Protein AF-A0A9P4UP15-F1 (afdb_monomer)

Secondary structure (DSSP, 8-state):
-PPP--S-----HHHHHHHHHHHHHHHHHHHHHHHHHHHHTT-SS--HHHHHHHHHHHHIIIII-

Sequence (65 aa):
MAPVASGVTRWQSQAIQALQEAAEAFLVHLFEDTNLCAIHAKRVTIMQKDIQLARRIRGAWGGLG

Radius of gyration: 18.29 Å; Cα contacts (8 Å, |Δi|>4): 38; chains: 1; bounding box: 54×20×39 Å

Foldseek 3Di:
DDDDPPPDDDDDPVVVVVVVVVVVVLVVVLVVQLCVQQVVVVHRDGDPVSSVVSLVVLPDVRHDD

Structure (mmCIF, N/CA/C/O backbone):
data_AF-A0A9P4UP15-F1
#
_entry.id   AF-A0A9P4UP15-F1
#
loop_
_atom_site.group_PDB
_atom_site.id
_atom_site.type_symbol
_atom_site.label_atom_id
_atom_site.label_alt_id
_atom_site.label_comp_id
_atom_site.label_asym_id
_atom_site.label_entity_id
_atom_site.label_seq_id
_atom_site.pdbx_PDB_ins_code
_atom_site.Cartn_x
_atom_site.Cartn_y
_atom_site.Cartn_z
_atom_site.occupancy
_atom_site.B_iso_or_equiv
_atom_site.auth_seq_id
_atom_site.auth_comp_id
_atom_site.auth_asym_id
_atom_site.auth_atom_id
_atom_site.pdbx_PDB_model_num
ATOM 1 N N . MET A 1 1 ? -44.089 -1.662 21.771 1.00 46.53 1 MET A N 1
ATOM 2 C CA . MET A 1 1 ? -43.275 -0.768 20.923 1.00 46.53 1 MET A CA 1
ATOM 3 C C . MET A 1 1 ? -41.866 -0.763 21.502 1.00 46.53 1 MET A C 1
ATOM 5 O O . MET A 1 1 ? -41.661 -0.151 22.539 1.00 46.53 1 MET A O 1
ATOM 9 N N . ALA A 1 2 ? -40.957 -1.577 20.958 1.00 53.06 2 ALA A N 1
ATOM 10 C CA . ALA A 1 2 ? -39.587 -1.687 21.469 1.00 53.06 2 ALA A CA 1
ATOM 11 C C . ALA A 1 2 ? -38.791 -0.423 21.089 1.00 53.06 2 ALA A C 1
ATOM 13 O O . ALA A 1 2 ? -38.963 0.060 19.967 1.00 53.06 2 ALA A O 1
ATOM 14 N N . PRO A 1 3 ? -37.960 0.138 21.986 1.00 62.81 3 PRO A N 1
ATOM 15 C CA . PRO A 1 3 ? -37.177 1.322 21.670 1.00 62.81 3 PRO A CA 1
ATOM 16 C C . PRO A 1 3 ? -36.124 0.945 20.626 1.00 62.81 3 PRO A C 1
ATOM 18 O O . PRO A 1 3 ? -35.342 0.016 20.827 1.00 62.81 3 PRO A O 1
ATOM 21 N N . VAL A 1 4 ? -36.121 1.649 19.492 1.00 62.16 4 VAL A N 1
ATOM 22 C CA . VAL A 1 4 ? -35.047 1.530 18.506 1.00 62.16 4 VAL A CA 1
ATOM 23 C C . VAL A 1 4 ? -33.768 2.002 19.199 1.00 62.16 4 VAL A C 1
ATOM 25 O O . VAL A 1 4 ? -33.699 3.130 19.691 1.00 62.16 4 VAL A O 1
ATOM 28 N N . ALA A 1 5 ? -32.779 1.120 19.334 1.00 60.78 5 ALA A N 1
ATOM 29 C CA . ALA A 1 5 ? -31.475 1.518 19.834 1.00 60.78 5 ALA A CA 1
ATOM 30 C C . ALA A 1 5 ? -30.923 2.569 18.862 1.00 60.78 5 ALA A C 1
ATOM 32 O O . ALA A 1 5 ? -30.699 2.283 17.688 1.00 60.78 5 ALA A O 1
ATOM 33 N N . SER A 1 6 ? -30.770 3.807 19.328 1.00 63.56 6 SER A N 1
ATOM 34 C CA . SER A 1 6 ? -30.102 4.875 18.586 1.00 63.56 6 SER A CA 1
ATOM 35 C C . SER A 1 6 ? -28.739 4.360 18.114 1.00 63.56 6 SER A C 1
ATOM 37 O O . SER A 1 6 ? -27.923 3.983 18.954 1.00 63.56 6 SER A O 1
ATOM 39 N N . GLY A 1 7 ? -28.526 4.307 16.795 1.00 73.00 7 GLY A N 1
ATOM 40 C CA . GLY A 1 7 ? -27.419 3.630 16.099 1.00 73.00 7 GLY A CA 1
ATOM 41 C C . GLY A 1 7 ? -26.017 4.216 16.303 1.00 73.00 7 GLY A C 1
ATOM 42 O O . GLY A 1 7 ? -25.262 4.350 15.347 1.00 73.00 7 GLY A O 1
ATOM 43 N N . VAL A 1 8 ? -25.661 4.583 17.534 1.00 74.25 8 VAL A N 1
ATOM 44 C CA . VAL A 1 8 ? -24.341 5.094 17.905 1.00 74.25 8 VAL A CA 1
ATOM 45 C C . VAL A 1 8 ? -23.541 3.977 18.571 1.00 74.25 8 VAL A C 1
ATOM 47 O O . VAL A 1 8 ? -23.746 3.659 19.743 1.00 74.25 8 VAL A O 1
ATOM 50 N N . THR A 1 9 ? -22.597 3.400 17.829 1.00 85.06 9 THR A N 1
ATOM 51 C CA . THR A 1 9 ? -21.625 2.434 18.358 1.00 85.06 9 THR A CA 1
ATOM 52 C C . THR A 1 9 ? -20.488 3.185 19.048 1.00 85.06 9 THR A C 1
ATOM 54 O O . THR A 1 9 ? -19.826 4.020 18.431 1.00 85.06 9 THR A O 1
ATOM 57 N N . ARG A 1 10 ? -20.239 2.900 20.331 1.00 90.69 10 ARG A N 1
ATOM 58 C CA . ARG A 1 10 ? -19.092 3.456 21.066 1.00 90.69 10 ARG A CA 1
ATOM 59 C C . ARG A 1 10 ? -17.870 2.565 20.867 1.00 90.69 10 ARG A C 1
ATOM 61 O O . ARG A 1 10 ? -17.954 1.361 21.087 1.00 90.69 10 ARG A O 1
ATOM 68 N N . TRP A 1 11 ? -16.747 3.164 20.489 1.00 94.19 11 TRP A N 1
ATOM 69 C CA . TRP A 1 11 ? -15.474 2.471 20.290 1.00 94.19 11 TRP A CA 1
ATOM 70 C C . TRP A 1 11 ? -14.521 2.754 21.449 1.00 94.19 11 TRP A C 1
ATOM 72 O O . TRP A 1 11 ? -14.514 3.852 22.006 1.00 94.19 11 TRP A O 1
ATOM 82 N N . GLN A 1 12 ? -13.701 1.766 21.803 1.00 96.44 12 GLN A N 1
ATOM 83 C CA . GLN A 1 12 ? -12.568 1.987 22.699 1.00 96.44 12 GLN A CA 1
ATOM 84 C C . GLN A 1 12 ? -11.495 2.803 21.967 1.00 96.44 12 GLN A C 1
ATOM 86 O O . GLN A 1 12 ? -11.273 2.594 20.776 1.00 96.44 12 GLN A O 1
ATOM 91 N N . SER A 1 13 ? -10.787 3.689 22.672 1.00 96.06 13 SER A N 1
ATOM 92 C CA . SER A 1 13 ? -9.676 4.460 22.086 1.00 96.06 13 SER A CA 1
ATOM 93 C C . SER A 1 13 ? -8.601 3.547 21.486 1.00 96.06 13 SER A C 1
ATOM 95 O O . SER A 1 13 ? -8.163 3.766 20.362 1.00 96.06 13 SER A O 1
ATOM 97 N N . GLN A 1 14 ? -8.265 2.466 22.192 1.00 97.31 14 GLN A N 1
ATOM 98 C CA . GLN A 1 14 ? -7.319 1.444 21.738 1.00 97.31 14 GLN A CA 1
ATOM 99 C C . GLN A 1 14 ? -7.787 0.707 20.474 1.00 97.31 14 GLN A C 1
ATOM 101 O O . GLN A 1 14 ? -6.974 0.362 19.627 1.00 97.31 14 GLN A O 1
ATOM 106 N N . ALA A 1 15 ? -9.099 0.510 20.297 1.00 96.88 15 ALA A N 1
ATOM 107 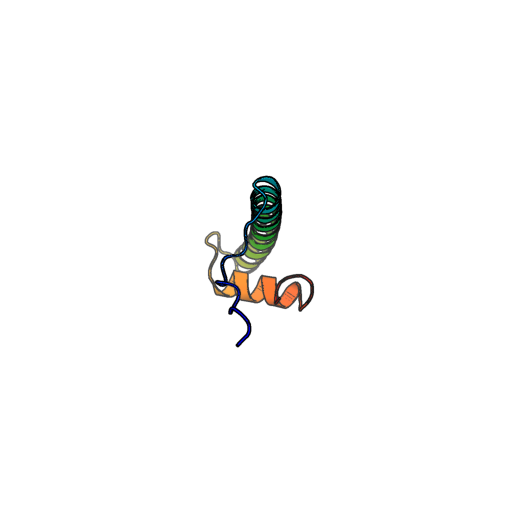C CA . ALA A 1 15 ? -9.626 -0.120 19.086 1.00 96.88 15 ALA A CA 1
ATOM 108 C C . ALA A 1 15 ? -9.416 0.767 17.847 1.00 96.88 15 ALA A C 1
ATOM 110 O O . ALA A 1 15 ? -9.143 0.260 16.763 1.00 96.88 15 ALA A O 1
ATOM 111 N N . ILE A 1 16 ? -9.506 2.090 18.014 1.00 96.62 16 ILE A N 1
ATOM 112 C CA . ILE A 1 16 ? -9.221 3.049 16.940 1.00 96.62 16 ILE A CA 1
ATOM 113 C C . ILE A 1 16 ? -7.720 3.060 16.627 1.00 96.62 16 ILE A C 1
ATOM 115 O O . ILE A 1 16 ? -7.355 3.038 15.455 1.00 96.62 16 ILE A O 1
ATOM 119 N N . GLN A 1 17 ? -6.860 3.035 17.652 1.00 98.19 17 GLN A N 1
ATOM 120 C CA . GLN A 1 17 ? -5.405 2.967 17.465 1.00 98.19 17 GLN A CA 1
ATOM 121 C C . GLN A 1 17 ? -4.986 1.694 16.724 1.00 98.19 17 GLN A C 1
ATOM 123 O O . GLN A 1 17 ? -4.285 1.778 15.723 1.00 98.19 17 GLN A O 1
ATOM 128 N N . ALA A 1 18 ? -5.501 0.532 17.130 1.00 98.12 18 ALA A N 1
ATOM 129 C CA . ALA A 1 18 ? -5.221 -0.730 16.449 1.00 98.12 18 ALA A CA 1
ATOM 130 C C . ALA A 1 18 ? -5.660 -0.713 14.973 1.00 98.12 18 ALA A C 1
ATOM 132 O O . ALA A 1 18 ? -4.956 -1.225 14.104 1.00 98.12 18 ALA A O 1
ATOM 133 N N .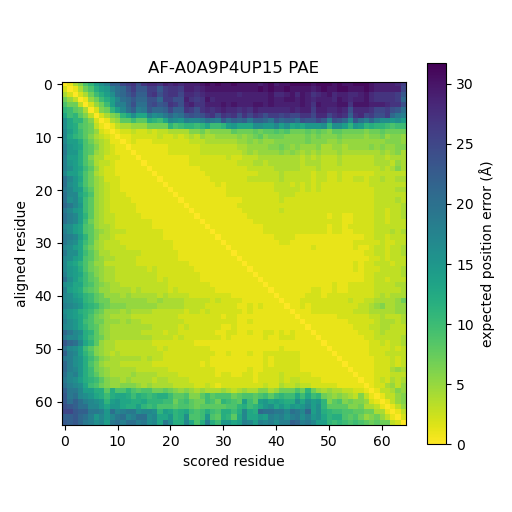 LEU A 1 19 ? -6.813 -0.102 14.668 1.00 97.69 19 LEU A N 1
ATOM 134 C CA . LEU A 1 19 ? -7.286 0.044 13.289 1.00 97.69 19 LEU A CA 1
ATOM 135 C C . LEU A 1 19 ? -6.373 0.965 12.469 1.00 97.69 19 LEU A C 1
ATOM 137 O O . LEU A 1 19 ? -6.094 0.669 11.308 1.00 97.69 19 LEU A O 1
ATOM 141 N N . GLN A 1 20 ? -5.902 2.060 13.069 1.00 98.25 20 GLN A N 1
ATOM 142 C CA . GLN A 1 20 ? -4.956 2.970 12.431 1.00 98.25 20 GLN A CA 1
ATOM 143 C C . GLN A 1 20 ? -3.635 2.256 12.118 1.00 98.25 20 GLN A C 1
ATOM 145 O O . GLN A 1 20 ? -3.194 2.286 10.973 1.00 98.25 20 GLN A O 1
ATOM 150 N N . GLU A 1 21 ? -3.045 1.569 13.097 1.00 98.38 21 GLU A N 1
ATOM 151 C CA . GLU A 1 21 ? -1.782 0.841 12.923 1.00 98.38 21 GLU A CA 1
ATOM 152 C C . GLU A 1 21 ? -1.893 -0.230 11.830 1.00 98.38 21 GLU A C 1
ATOM 154 O O . GLU A 1 21 ? -1.031 -0.327 10.953 1.00 98.38 21 GLU A O 1
ATOM 159 N N . ALA A 1 22 ? -2.989 -0.995 11.819 1.00 97.19 22 ALA A N 1
ATOM 160 C CA . ALA A 1 22 ? -3.243 -1.989 10.779 1.00 97.19 22 ALA A CA 1
ATOM 161 C C . ALA A 1 22 ? -3.411 -1.351 9.387 1.00 97.19 22 ALA A C 1
ATOM 163 O O . ALA A 1 22 ? -2.902 -1.884 8.398 1.00 97.19 22 ALA A O 1
ATOM 164 N N . ALA A 1 23 ? -4.105 -0.211 9.297 1.00 97.00 23 ALA A N 1
ATOM 165 C CA . ALA A 1 23 ? -4.296 0.510 8.041 1.00 97.00 23 ALA A CA 1
ATOM 166 C C . ALA A 1 23 ? -2.978 1.084 7.504 1.00 97.00 23 ALA A C 1
ATOM 168 O O . ALA A 1 23 ? -2.701 0.966 6.310 1.00 97.00 23 ALA A O 1
ATOM 169 N N . GLU A 1 24 ? -2.147 1.663 8.369 1.00 98.31 24 GLU A N 1
ATOM 170 C CA . GLU A 1 24 ? -0.831 2.185 7.998 1.00 98.31 24 GLU A CA 1
ATOM 171 C C . GLU A 1 24 ? 0.092 1.063 7.521 1.00 98.31 24 GLU A C 1
ATOM 173 O O . GLU A 1 24 ? 0.637 1.159 6.422 1.00 98.31 24 GLU A O 1
ATOM 178 N N . ALA A 1 25 ? 0.194 -0.041 8.270 1.00 97.38 25 ALA A N 1
ATOM 179 C CA . ALA A 1 25 ? 0.995 -1.197 7.867 1.00 97.38 25 ALA A CA 1
ATOM 180 C C . ALA A 1 25 ? 0.547 -1.761 6.507 1.00 97.38 25 ALA A C 1
ATOM 182 O O . ALA A 1 25 ? 1.372 -2.043 5.634 1.00 97.38 25 ALA A O 1
ATOM 183 N N . PHE A 1 26 ? -0.767 -1.875 6.287 1.00 95.62 26 PHE A N 1
ATOM 184 C CA . PHE A 1 26 ? -1.312 -2.319 5.006 1.00 95.62 26 PHE A CA 1
ATOM 185 C C . PHE A 1 26 ? -0.939 -1.372 3.858 1.00 95.62 26 PHE A C 1
ATOM 187 O O . PHE A 1 26 ? -0.486 -1.827 2.806 1.00 95.62 26 PHE A O 1
ATOM 194 N N . LEU A 1 27 ? -1.117 -0.062 4.049 1.00 96.81 27 LEU A N 1
ATOM 195 C CA . LEU A 1 27 ? -0.836 0.935 3.017 1.00 96.81 27 LEU A CA 1
ATOM 196 C C . LEU A 1 27 ? 0.656 1.033 2.700 1.00 96.81 27 LEU A C 1
ATOM 198 O O . LEU A 1 27 ? 1.002 1.129 1.525 1.00 96.81 27 LEU A O 1
ATOM 202 N N . VAL A 1 28 ? 1.531 0.959 3.707 1.00 98.19 28 VAL A N 1
ATOM 203 C CA . VAL A 1 28 ? 2.989 0.945 3.512 1.00 98.19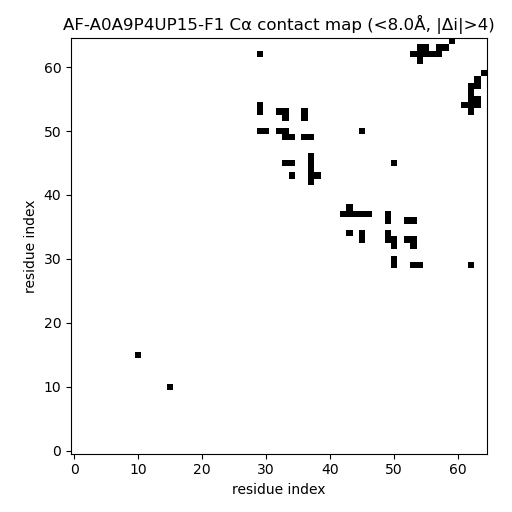 28 VAL A CA 1
ATOM 204 C C . VAL A 1 28 ? 3.383 -0.227 2.615 1.00 98.19 28 VAL A C 1
ATOM 206 O O . VAL A 1 28 ? 3.969 -0.010 1.555 1.00 98.19 28 VAL A O 1
ATOM 209 N N . HIS A 1 29 ? 2.958 -1.448 2.949 1.00 96.31 29 HIS A N 1
ATOM 210 C CA . HIS A 1 29 ? 3.266 -2.624 2.135 1.00 96.31 29 HIS A CA 1
ATOM 211 C C . HIS A 1 29 ? 2.637 -2.575 0.739 1.00 96.31 29 HIS A C 1
ATOM 213 O O . HIS A 1 29 ? 3.257 -2.987 -0.242 1.00 96.31 29 HIS A O 1
ATOM 219 N N . LEU A 1 30 ? 1.414 -2.057 0.610 1.00 96.81 30 LEU A N 1
ATOM 220 C CA . LEU A 1 30 ? 0.789 -1.885 -0.700 1.00 96.81 30 LEU A CA 1
ATOM 221 C C . LEU A 1 30 ? 1.568 -0.885 -1.569 1.00 96.81 30 LEU A C 1
ATOM 223 O O . LEU A 1 30 ? 1.694 -1.086 -2.781 1.00 96.81 30 LEU A O 1
ATOM 227 N N . PHE A 1 31 ? 2.088 0.191 -0.976 1.00 98.19 31 PHE A N 1
ATOM 228 C CA . PHE A 1 31 ? 2.876 1.178 -1.706 1.00 98.19 31 PHE A CA 1
ATOM 229 C C . PHE A 1 31 ? 4.279 0.685 -2.060 1.00 98.19 31 PHE A C 1
ATOM 231 O O . PHE A 1 31 ? 4.767 1.047 -3.130 1.00 98.19 31 PHE A O 1
ATOM 238 N N . GLU A 1 32 ? 4.887 -0.187 -1.255 1.00 98.31 32 GLU A N 1
ATOM 239 C CA . GLU A 1 32 ? 6.127 -0.889 -1.616 1.00 98.31 32 GLU A CA 1
ATOM 240 C C . GLU A 1 32 ? 5.941 -1.698 -2.913 1.00 98.31 32 GLU A C 1
ATOM 242 O O . GLU A 1 32 ? 6.682 -1.501 -3.879 1.00 98.31 32 GLU A O 1
ATOM 247 N N . ASP A 1 33 ? 4.882 -2.510 -3.004 1.00 98.00 33 ASP A N 1
ATOM 248 C CA . ASP A 1 33 ? 4.569 -3.279 -4.221 1.00 98.00 33 ASP A CA 1
ATOM 249 C C . ASP A 1 33 ? 4.199 -2.385 -5.409 1.00 98.00 33 ASP A C 1
ATOM 251 O O . ASP A 1 33 ? 4.579 -2.641 -6.557 1.00 98.00 33 ASP A O 1
ATOM 255 N N . THR A 1 34 ? 3.451 -1.314 -5.144 1.00 98.44 34 THR A N 1
ATOM 256 C CA . THR A 1 34 ? 3.090 -0.314 -6.157 1.00 98.44 34 THR A CA 1
ATOM 257 C C . THR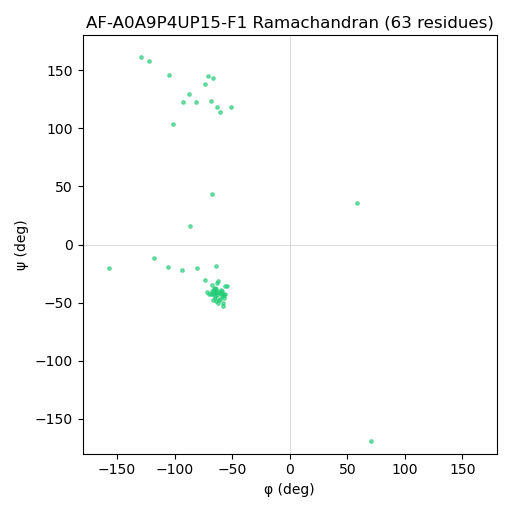 A 1 34 ? 4.346 0.337 -6.738 1.00 98.44 34 THR A C 1
ATOM 259 O O . THR A 1 34 ? 4.442 0.532 -7.951 1.00 98.44 34 THR A O 1
ATOM 262 N N . ASN A 1 35 ? 5.328 0.648 -5.892 1.00 98.56 35 ASN A N 1
ATOM 263 C CA . ASN A 1 35 ? 6.600 1.212 -6.317 1.00 98.56 35 ASN A CA 1
ATOM 264 C C . ASN A 1 35 ? 7.382 0.223 -7.194 1.00 98.56 35 ASN A C 1
ATOM 266 O O . ASN A 1 35 ? 7.884 0.608 -8.250 1.00 98.56 35 ASN A O 1
ATOM 270 N N . LEU A 1 36 ? 7.402 -1.068 -6.837 1.00 98.50 36 LEU A N 1
ATOM 271 C CA . LEU A 1 36 ? 7.991 -2.110 -7.687 1.00 98.50 36 LEU A CA 1
ATOM 272 C C . LEU A 1 36 ? 7.315 -2.179 -9.066 1.00 98.50 36 LEU A C 1
ATOM 274 O O . LEU A 1 36 ? 8.004 -2.287 -10.081 1.00 98.50 36 LEU A O 1
ATOM 278 N N . CYS A 1 37 ? 5.987 -2.039 -9.133 1.00 98.38 37 CYS A N 1
ATOM 279 C CA . CYS A 1 37 ? 5.255 -1.980 -10.403 1.00 98.38 37 CYS A CA 1
ATOM 280 C C . CYS A 1 37 ? 5.629 -0.740 -11.241 1.00 98.38 37 CYS A C 1
ATOM 282 O O . CYS A 1 37 ? 5.797 -0.840 -12.461 1.00 98.38 37 CYS A O 1
ATOM 284 N N . ALA A 1 38 ? 5.807 0.423 -10.606 1.00 98.69 38 AL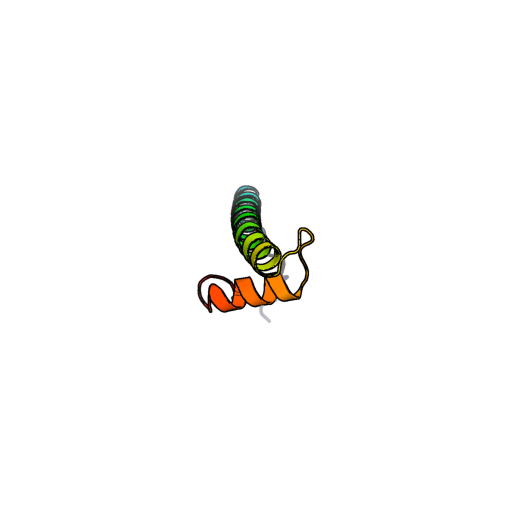A A N 1
ATOM 285 C CA . ALA A 1 38 ? 6.241 1.643 -11.286 1.00 98.69 38 ALA A CA 1
ATOM 286 C C . ALA A 1 38 ? 7.670 1.510 -11.849 1.00 98.69 38 ALA A C 1
ATOM 288 O O . ALA A 1 38 ? 7.899 1.836 -13.020 1.00 98.69 38 ALA A O 1
ATOM 289 N N . ILE A 1 39 ? 8.595 0.952 -11.058 1.00 98.56 39 ILE A N 1
ATOM 290 C CA . ILE A 1 39 ? 9.987 0.686 -11.454 1.00 98.56 39 ILE A CA 1
ATOM 291 C C . ILE A 1 39 ? 10.042 -0.327 -12.600 1.00 98.56 39 ILE A C 1
ATOM 293 O O . ILE A 1 39 ? 10.752 -0.103 -13.582 1.00 98.56 39 ILE A O 1
ATOM 297 N N . HIS A 1 40 ? 9.249 -1.402 -12.534 1.00 98.19 40 HIS A N 1
ATOM 298 C CA . HIS A 1 40 ? 9.135 -2.383 -13.617 1.00 98.19 40 HIS A CA 1
ATOM 299 C C . HIS A 1 40 ? 8.716 -1.726 -14.944 1.00 98.19 40 HIS A C 1
ATOM 301 O O . HIS A 1 40 ? 9.215 -2.075 -16.013 1.00 98.19 40 HIS A O 1
ATOM 307 N N . ALA A 1 41 ? 7.864 -0.702 -14.875 1.00 98.44 41 ALA A N 1
ATOM 308 C CA . ALA A 1 41 ? 7.445 0.108 -16.015 1.00 98.44 41 ALA A CA 1
ATOM 309 C C . ALA A 1 41 ? 8.388 1.289 -16.340 1.00 98.44 41 ALA A C 1
ATOM 311 O O . ALA A 1 41 ? 7.978 2.200 -17.064 1.00 98.44 41 ALA A O 1
ATOM 312 N N . LYS A 1 42 ? 9.626 1.294 -15.820 1.00 98.25 42 LYS 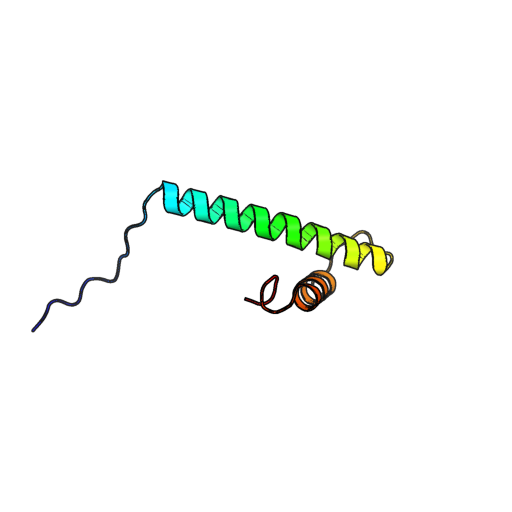A N 1
ATOM 313 C CA . LYS A 1 42 ? 10.662 2.327 -16.031 1.00 98.25 42 LYS A CA 1
ATOM 314 C C . LYS A 1 42 ? 10.237 3.742 -15.609 1.00 98.25 42 LYS A C 1
ATOM 316 O O . LYS A 1 42 ? 10.603 4.723 -16.254 1.00 98.25 42 LYS A O 1
ATOM 321 N N . ARG A 1 43 ? 9.457 3.865 -14.534 1.00 98.38 43 ARG A N 1
ATOM 322 C CA . ARG A 1 43 ? 9.044 5.148 -13.941 1.00 98.38 43 ARG A CA 1
ATOM 323 C C . ARG A 1 43 ? 9.479 5.238 -12.481 1.00 98.38 43 ARG A C 1
ATOM 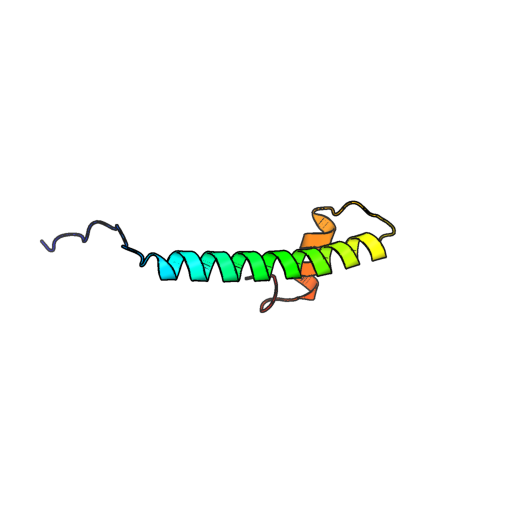325 O O . ARG A 1 43 ? 9.657 4.227 -11.817 1.00 98.38 43 ARG A O 1
ATOM 332 N N . VAL A 1 44 ? 9.586 6.472 -11.992 1.00 97.50 44 VAL A N 1
ATOM 333 C CA . VAL A 1 44 ? 9.789 6.806 -10.567 1.00 97.50 44 VAL A CA 1
ATOM 334 C C . VAL A 1 44 ? 8.523 7.350 -9.900 1.00 97.50 44 VAL A C 1
ATOM 336 O O . VAL A 1 44 ? 8.400 7.320 -8.683 1.00 97.50 44 VAL A O 1
ATOM 339 N N . THR A 1 45 ? 7.555 7.824 -10.686 1.00 98.38 45 THR A N 1
ATOM 340 C CA . THR A 1 45 ? 6.260 8.291 -10.180 1.00 98.38 45 THR A CA 1
ATOM 341 C C . THR A 1 4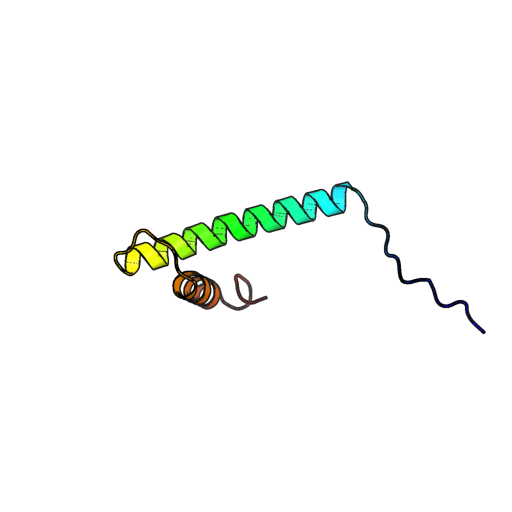5 ? 5.245 7.151 -10.213 1.00 98.38 45 THR A C 1
ATOM 343 O O . THR A 1 45 ? 4.967 6.595 -11.284 1.00 98.38 45 THR A O 1
ATOM 346 N N . ILE A 1 46 ? 4.670 6.833 -9.051 1.00 98.12 46 ILE A N 1
ATOM 347 C CA . ILE A 1 46 ? 3.555 5.891 -8.925 1.00 98.12 46 ILE A CA 1
ATOM 348 C C . ILE A 1 46 ? 2.291 6.444 -9.593 1.00 98.12 46 ILE A C 1
ATOM 350 O O . ILE A 1 46 ? 2.007 7.640 -9.549 1.00 98.12 46 ILE A O 1
ATOM 354 N N . MET A 1 47 ? 1.517 5.566 -10.222 1.00 98.50 47 MET A N 1
ATOM 355 C CA . MET A 1 47 ? 0.253 5.903 -10.875 1.00 98.50 47 MET A CA 1
ATOM 356 C C . MET A 1 47 ? -0.851 4.949 -10.411 1.00 98.50 47 MET A C 1
ATOM 358 O O . MET A 1 47 ? -0.583 3.842 -9.951 1.00 98.50 47 MET A O 1
ATOM 362 N N . GLN A 1 48 ? -2.118 5.330 -10.600 1.00 98.12 48 GLN A N 1
ATOM 363 C CA . GLN A 1 48 ? -3.263 4.496 -10.201 1.00 98.12 48 GLN A CA 1
ATOM 364 C C . GLN A 1 48 ? -3.215 3.073 -10.789 1.00 98.12 48 GLN A C 1
ATOM 366 O O . GLN A 1 48 ? -3.579 2.117 -10.109 1.00 98.12 48 GLN A O 1
ATOM 371 N N . LYS A 1 49 ? -2.711 2.917 -12.022 1.00 97.88 49 LYS A N 1
ATOM 372 C CA . LYS A 1 49 ? -2.537 1.606 -12.669 1.00 97.88 49 LYS A CA 1
ATOM 373 C C . LYS A 1 49 ? -1.564 0.681 -11.928 1.00 97.88 49 LYS A C 1
ATOM 375 O O . LYS A 1 49 ? -1.760 -0.528 -11.953 1.00 97.88 49 LYS A O 1
ATOM 380 N N . ASP A 1 50 ? -0.557 1.236 -11.254 1.00 98.31 50 ASP A N 1
ATOM 381 C CA . ASP A 1 50 ? 0.426 0.460 -10.493 1.00 98.31 50 ASP A CA 1
ATOM 382 C C . ASP A 1 50 ? -0.225 -0.107 -9.226 1.00 98.31 50 ASP A C 1
ATOM 384 O O . ASP A 1 50 ? -0.062 -1.283 -8.919 1.00 98.31 50 ASP A O 1
ATOM 388 N N . ILE A 1 51 ? -1.060 0.699 -8.559 1.00 97.38 51 ILE A N 1
ATOM 389 C CA . ILE A 1 51 ? -1.831 0.281 -7.379 1.00 97.38 51 ILE A CA 1
ATOM 390 C C . ILE A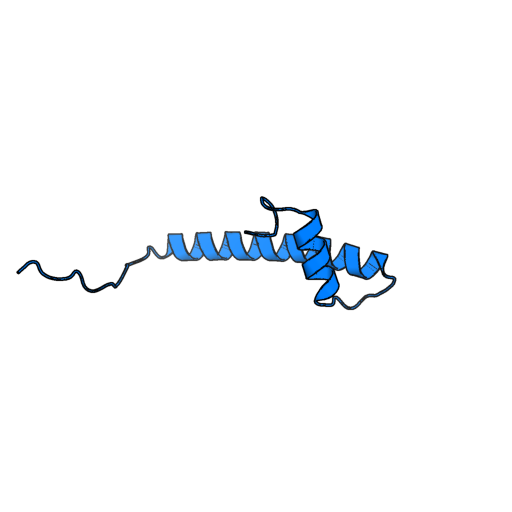 1 51 ? -2.844 -0.797 -7.769 1.00 97.38 51 ILE A C 1
ATOM 392 O O . ILE A 1 51 ? -2.971 -1.819 -7.098 1.00 97.38 51 ILE A O 1
ATOM 396 N N . GLN A 1 52 ? -3.576 -0.589 -8.867 1.00 97.00 52 GLN A N 1
ATOM 397 C CA . GLN A 1 52 ? -4.545 -1.565 -9.371 1.00 97.00 52 GLN A CA 1
ATOM 398 C C . GLN A 1 52 ? -3.872 -2.898 -9.715 1.00 97.00 52 GLN A C 1
ATOM 400 O O . GLN A 1 52 ? -4.407 -3.957 -9.384 1.00 97.00 52 GLN A O 1
ATOM 405 N N . LEU A 1 53 ? -2.692 -2.850 -10.341 1.00 97.06 53 LEU A N 1
ATOM 406 C CA . LEU A 1 53 ? -1.914 -4.041 -10.659 1.00 97.06 53 LEU A CA 1
ATOM 407 C C . LEU A 1 53 ? -1.408 -4.741 -9.392 1.00 97.06 53 LEU A C 1
ATOM 409 O O . LEU A 1 53 ? -1.629 -5.942 -9.254 1.00 97.06 53 LEU A O 1
ATOM 413 N N . ALA A 1 54 ? -0.816 -4.007 -8.445 1.00 96.75 54 ALA A N 1
ATOM 414 C CA . ALA A 1 54 ? -0.337 -4.552 -7.174 1.00 96.75 54 ALA A CA 1
ATOM 415 C C . ALA A 1 54 ? -1.464 -5.244 -6.386 1.00 96.75 54 ALA A C 1
ATOM 417 O O . ALA A 1 54 ? -1.318 -6.390 -5.960 1.00 96.75 54 ALA A O 1
ATOM 418 N N . ARG A 1 55 ? -2.641 -4.609 -6.283 1.00 95.94 55 ARG A N 1
ATOM 419 C CA . ARG A 1 55 ? -3.830 -5.210 -5.651 1.00 95.94 55 ARG A CA 1
ATOM 420 C C . ARG A 1 55 ? -4.287 -6.479 -6.367 1.00 95.94 55 ARG A C 1
ATOM 422 O O . ARG A 1 55 ? -4.646 -7.453 -5.712 1.00 95.94 55 ARG A O 1
ATOM 429 N N . ARG A 1 56 ? -4.260 -6.486 -7.704 1.00 95.81 56 ARG A N 1
ATOM 430 C CA . ARG A 1 56 ? -4.631 -7.659 -8.507 1.00 95.81 56 ARG A CA 1
ATOM 431 C C . ARG A 1 56 ? -3.653 -8.818 -8.314 1.00 95.81 56 ARG A C 1
ATOM 433 O O . ARG A 1 56 ? -4.103 -9.956 -8.242 1.00 95.81 56 ARG A O 1
ATOM 440 N N . ILE A 1 57 ? -2.354 -8.534 -8.202 1.00 95.12 57 ILE A N 1
ATOM 441 C CA . ILE A 1 57 ? -1.311 -9.540 -7.950 1.00 95.12 57 ILE A CA 1
ATOM 442 C C . ILE A 1 57 ? -1.443 -10.125 -6.537 1.00 95.12 57 ILE A C 1
ATOM 444 O O . ILE A 1 57 ? -1.371 -11.342 -6.386 1.00 95.12 57 ILE A O 1
ATOM 448 N N . ARG A 1 58 ? -1.712 -9.298 -5.516 1.00 94.06 58 ARG A N 1
ATOM 449 C CA . ARG A 1 58 ? -1.968 -9.770 -4.140 1.00 94.06 58 ARG A CA 1
ATOM 450 C C . ARG A 1 58 ? -3.232 -10.628 -3.998 1.00 94.06 58 ARG A C 1
ATOM 452 O O . ARG A 1 58 ? -3.377 -11.349 -3.012 1.00 94.06 58 ARG A O 1
ATOM 459 N N . GLY A 1 59 ? -4.149 -10.556 -4.961 1.00 92.06 59 GLY A N 1
ATOM 460 C CA . GLY A 1 59 ? -5.379 -11.342 -4.980 1.00 92.06 59 GLY A CA 1
ATOM 461 C C . GLY A 1 59 ? -6.408 -10.926 -3.920 1.00 92.06 59 GLY A C 1
ATOM 462 O O . GLY A 1 59 ? -6.297 -9.878 -3.278 1.00 92.06 59 GLY A O 1
ATOM 463 N N . ALA A 1 60 ? -7.437 -11.765 -3.754 1.00 82.50 60 ALA A N 1
ATOM 464 C CA . ALA A 1 60 ? -8.572 -11.514 -2.857 1.00 82.50 60 ALA A CA 1
ATOM 465 C C . ALA A 1 60 ? -8.137 -11.268 -1.404 1.00 82.50 60 ALA A C 1
ATOM 467 O O . ALA A 1 60 ? -8.573 -10.312 -0.775 1.00 82.50 60 ALA A O 1
ATOM 468 N N . TRP A 1 61 ? -7.202 -12.079 -0.914 1.00 78.31 61 TRP A N 1
ATOM 469 C CA . TRP A 1 61 ? -6.781 -12.087 0.487 1.00 78.31 61 TRP A CA 1
ATOM 470 C C . TRP A 1 61 ? -5.780 -10.987 0.856 1.00 78.31 61 TRP A C 1
ATOM 472 O O . TRP A 1 61 ? -5.625 -10.685 2.034 1.00 78.31 61 TRP A O 1
ATOM 482 N N . GLY A 1 62 ? -5.081 -10.407 -0.126 1.00 75.12 62 GLY A N 1
ATOM 483 C CA . GLY A 1 62 ? -3.987 -9.466 0.127 1.00 75.12 62 GLY A CA 1
ATOM 484 C C . GLY A 1 62 ? -4.196 -8.052 -0.415 1.00 75.12 62 GLY A C 1
ATOM 485 O O . GLY A 1 62 ? -3.411 -7.169 -0.080 1.00 75.12 62 GLY A O 1
ATOM 486 N N . GLY A 1 63 ? -5.198 -7.807 -1.267 1.00 69.38 63 GLY A N 1
ATOM 487 C CA . GLY A 1 63 ? -5.354 -6.487 -1.889 1.00 69.38 63 GLY A CA 1
ATOM 488 C C . GLY A 1 63 ? -6.744 -6.119 -2.398 1.00 69.38 63 GLY A C 1
ATOM 489 O O . GLY A 1 63 ? -7.004 -4.928 -2.584 1.00 69.38 63 GLY A O 1
ATOM 490 N N . LEU A 1 64 ? -7.642 -7.075 -2.642 1.00 66.88 64 LEU A N 1
ATOM 491 C CA . LEU A 1 64 ? -8.950 -6.765 -3.234 1.00 66.88 64 LEU A CA 1
ATOM 492 C C . LEU A 1 64 ? -10.074 -6.539 -2.220 1.00 66.88 64 LEU A C 1
ATOM 494 O O . LEU A 1 64 ? -10.961 -5.756 -2.557 1.00 66.88 64 LEU A O 1
ATOM 498 N N . GLY A 1 65 ? -9.945 -7.049 -0.989 1.00 59.59 65 GLY A N 1
ATOM 499 C CA . GLY A 1 65 ? -11.002 -6.944 0.022 1.00 59.59 65 GLY A CA 1
ATOM 500 C C . GLY A 1 65 ? -12.151 -7.900 -0.260 1.00 59.59 65 GLY A C 1
ATOM 501 O O . GLY A 1 65 ? -12.510 -8.069 -1.447 1.00 59.59 65 GLY A O 1
#

Nearest PDB structures (foldseek):
  4x23-assembly2_O  TM=9.690E-01  e=4.500E-06  Drosophila melanogaster
  7yyh-assembly1_E  TM=9.554E-01  e=2.448E-05  Homo sapiens
  7xfh-assembly1_A  TM=9.649E-01  e=3.000E-05  Xenopus laevis
  7xcr-assembly1_A  TM=9.645E-01  e=3.934E-05  synthetic construct
  5z3l-assembly1_A  TM=9.124E-01  e=3.000E-05  Xenopus laevis

Organism: NCBI:txid1314669

Solvent-accessible surface area (backbone atoms only — not comparable to full-atom values): 3899 Å² total; per-residue (Å²): 136,82,82,78,75,75,91,73,84,87,77,57,72,65,60,54,50,54,52,48,54,53,50,50,55,50,50,54,56,50,48,54,46,12,45,50,45,19,46,74,69,77,38,89,68,74,50,74,68,24,46,54,48,37,24,59,74,47,30,61,91,66,49,60,113

InterPro domains:
  IPR000164 Histone H3/CENP-A [PR00622] (6-24)
  IPR000164 Histone H3/CENP-A [PR00622] (24-40)
  IPR000164 Histone H3/CENP-A [PR00622] (40-61)
  IPR000164 Histone H3/CENP-A [PTHR11426] (9-59)
  IPR000164 Histone H3/CENP-A [SM00428] (2-62)
  IPR007125 Core Histone H2A/H2B/H3 domain [PF00125] (7-57)
  IPR009072 Histone-fold [G3DSA:1.10.20.10] (3-65)
  IPR009072 Histone-fold [SSF47113] (7-59)

pLDDT: mean 90.34, std 13.52, range [46.53, 98.69]

Mean predicted aligned error: 6.79 Å